Protein AF-A0A7C5P9H4-F1 (afdb_monomer_lite)

Secondary structure (DSSP, 8-state):
-EEEE-TTS-EEEE----EEEE-HHHHHHHHHHHHHHHHHHHHHHTTGGG--TT---GGGGGEEEEETTEEEE-HHHHHHHHHTTTEEEE---

Radius of gyration: 19.44 Å; chains: 1; bounding box: 38×23×58 Å

Structure (mmCIF, N/CA/C/O backbone):
data_AF-A0A7C5P9H4-F1
#
_entry.id   AF-A0A7C5P9H4-F1
#
loop_
_atom_site.group_PDB
_atom_site.id
_atom_site.type_symbol
_atom_site.label_atom_id
_atom_site.label_alt_id
_atom_site.label_comp_id
_atom_site.label_asym_id
_atom_site.label_entity_id
_atom_site.label_seq_id
_atom_site.pdbx_PDB_ins_code
_atom_site.Cartn_x
_atom_site.Cartn_y
_atom_site.Cartn_z
_atom_site.occupancy
_atom_site.B_iso_or_equiv
_atom_site.auth_seq_id
_atom_site.auth_comp_id
_atom_site.auth_asym_id
_atom_site.auth_atom_id
_atom_site.pdbx_PDB_model_num
ATOM 1 N N . MET A 1 1 ? -1.235 -0.262 -23.916 1.00 52.00 1 MET A N 1
ATOM 2 C CA . MET A 1 1 ? -0.186 -0.022 -24.928 1.00 52.00 1 MET A CA 1
ATOM 3 C C . MET A 1 1 ? 0.035 1.473 -24.984 1.00 52.00 1 MET A C 1
ATOM 5 O O . MET A 1 1 ? -0.951 2.191 -25.102 1.00 52.00 1 MET A O 1
ATOM 9 N N . ASN A 1 2 ? 1.276 1.928 -24.823 1.00 59.41 2 ASN A N 1
ATOM 10 C CA . ASN A 1 2 ? 1.606 3.345 -24.928 1.00 59.41 2 ASN A CA 1
ATOM 11 C C . ASN A 1 2 ? 1.776 3.698 -26.411 1.00 59.41 2 ASN A C 1
ATOM 13 O O . ASN A 1 2 ? 2.706 3.231 -27.069 1.00 59.41 2 ASN A O 1
ATOM 17 N N . THR A 1 3 ? 0.836 4.481 -26.939 1.00 69.75 3 THR A N 1
ATOM 18 C CA . THR A 1 3 ? 0.874 5.029 -28.301 1.00 69.75 3 THR A CA 1
ATOM 19 C C . THR A 1 3 ? 1.276 6.491 -28.234 1.00 69.75 3 THR A C 1
ATOM 21 O O . THR A 1 3 ? 0.557 7.299 -27.648 1.00 69.75 3 THR A O 1
ATOM 24 N N . VAL A 1 4 ? 2.396 6.834 -28.860 1.00 77.12 4 VAL A N 1
ATOM 25 C CA . VAL A 1 4 ? 2.828 8.222 -29.083 1.00 77.12 4 VAL A CA 1
ATOM 26 C C . VAL A 1 4 ? 2.676 8.566 -30.554 1.00 77.12 4 VAL A C 1
ATOM 28 O O . VAL A 1 4 ? 2.671 7.684 -31.412 1.00 77.12 4 VAL A O 1
ATOM 31 N N . ARG A 1 5 ? 2.507 9.854 -30.844 1.00 79.38 5 ARG A N 1
ATOM 32 C CA . ARG A 1 5 ? 2.489 10.349 -32.218 1.00 79.38 5 ARG A CA 1
ATOM 33 C C . ARG A 1 5 ? 3.904 10.741 -32.622 1.00 79.38 5 ARG A C 1
ATOM 35 O O . ARG A 1 5 ? 4.572 11.430 -31.856 1.00 79.38 5 ARG A O 1
ATOM 42 N N . ASP A 1 6 ? 4.350 10.275 -33.782 1.00 76.06 6 ASP A N 1
ATOM 43 C CA . ASP A 1 6 ? 5.613 10.719 -34.375 1.00 76.06 6 ASP A CA 1
ATOM 44 C C . ASP A 1 6 ? 5.504 12.159 -34.920 1.00 76.06 6 ASP A C 1
ATOM 46 O O . ASP A 1 6 ? 4.433 12.774 -34.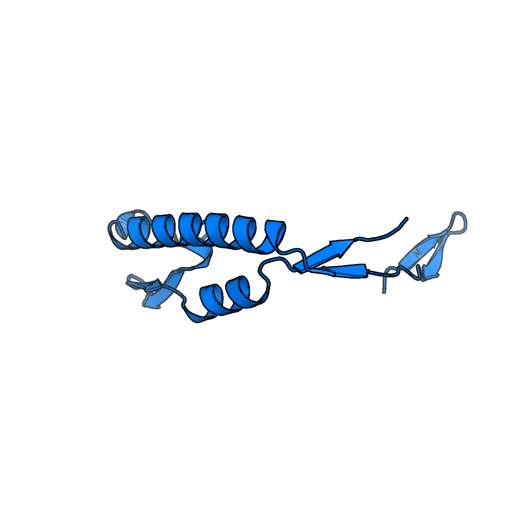901 1.00 76.06 6 ASP A O 1
ATOM 50 N N . GLU A 1 7 ? 6.609 12.701 -35.436 1.00 78.31 7 GLU A N 1
ATOM 51 C CA . GLU A 1 7 ? 6.673 14.041 -36.049 1.00 78.31 7 GLU A CA 1
ATOM 52 C C . GLU A 1 7 ? 5.712 14.210 -37.244 1.00 78.31 7 GLU A C 1
ATOM 54 O O . GLU A 1 7 ? 5.349 15.327 -37.604 1.00 78.31 7 GLU A O 1
ATOM 59 N N . ASN A 1 8 ? 5.236 13.100 -37.819 1.00 81.12 8 ASN A N 1
ATOM 60 C CA . ASN A 1 8 ? 4.276 13.048 -38.921 1.00 81.12 8 ASN A CA 1
ATOM 61 C C . ASN A 1 8 ? 2.848 12.712 -38.450 1.00 81.12 8 ASN A C 1
ATOM 63 O O . ASN A 1 8 ? 1.989 12.361 -39.265 1.00 81.12 8 ASN A O 1
ATOM 67 N N . ASN A 1 9 ? 2.582 12.823 -37.143 1.00 79.19 9 ASN A N 1
ATOM 68 C CA . ASN A 1 9 ? 1.288 12.591 -36.505 1.00 79.19 9 ASN A CA 1
ATOM 69 C C . ASN A 1 9 ? 0.748 11.150 -36.668 1.00 79.19 9 ASN A C 1
ATOM 71 O O . ASN A 1 9 ? -0.457 10.917 -36.526 1.00 79.19 9 ASN A O 1
ATOM 75 N N . LYS A 1 10 ? 1.616 10.167 -36.941 1.00 82.56 10 LYS A N 1
ATOM 76 C CA . LYS A 1 10 ? 1.260 8.743 -37.018 1.00 82.56 10 LYS A CA 1
ATOM 77 C C . LYS A 1 10 ? 1.374 8.078 -35.643 1.00 82.56 10 LYS A C 1
ATOM 79 O O . LYS A 1 10 ? 2.329 8.344 -34.915 1.00 82.56 10 LYS A O 1
ATOM 84 N N . PRO A 1 11 ? 0.428 7.199 -35.267 1.00 77.38 11 PRO A N 1
ATOM 85 C CA . PRO A 1 11 ? 0.494 6.469 -34.008 1.00 77.38 11 PRO A CA 1
ATOM 86 C C . PRO A 1 11 ? 1.585 5.392 -34.068 1.00 77.38 11 PRO A C 1
ATOM 88 O O . PRO A 1 11 ? 1.502 4.454 -34.861 1.00 77.38 11 PRO A O 1
ATOM 91 N N . VAL A 1 12 ? 2.589 5.505 -33.201 1.00 80.56 12 VAL A N 1
ATOM 92 C CA . VAL A 1 12 ? 3.659 4.518 -33.025 1.00 80.56 12 VAL A CA 1
ATOM 93 C C . VAL A 1 12 ? 3.487 3.834 -31.670 1.00 80.56 12 VAL A C 1
ATOM 95 O O . VAL A 1 12 ? 3.312 4.489 -30.641 1.00 80.56 12 VAL A O 1
ATOM 98 N N . ASN A 1 13 ? 3.529 2.500 -31.668 1.00 77.12 13 ASN A N 1
ATOM 99 C CA . ASN A 1 13 ? 3.517 1.697 -30.445 1.00 77.12 13 ASN A CA 1
ATOM 100 C C . ASN A 1 13 ? 4.915 1.682 -29.815 1.00 77.12 13 ASN A C 1
ATOM 102 O O . ASN A 1 13 ? 5.846 1.128 -30.404 1.00 77.12 13 ASN A O 1
ATOM 106 N N . LEU A 1 14 ? 5.051 2.213 -28.600 1.00 71.62 14 LEU A N 1
ATOM 107 C CA . LEU A 1 14 ? 6.276 2.073 -27.816 1.00 71.62 14 LEU A CA 1
ATOM 108 C C . LEU A 1 14 ? 6.307 0.695 -27.152 1.00 71.62 14 LEU A C 1
ATOM 110 O O . LEU A 1 14 ? 5.446 0.352 -26.338 1.00 71.62 14 LEU A O 1
ATOM 114 N N . LYS A 1 15 ? 7.309 -0.112 -27.513 1.00 72.38 15 LYS A N 1
ATOM 115 C CA . LYS A 1 15 ? 7.627 -1.358 -26.810 1.00 72.38 15 LYS A CA 1
ATOM 116 C C . LYS A 1 15 ? 8.558 -1.049 -25.647 1.00 72.38 15 LYS A C 1
ATOM 118 O O . LYS A 1 15 ? 9.775 -1.100 -25.787 1.00 72.38 15 LYS A O 1
ATOM 123 N N . GLU A 1 16 ? 7.965 -0.761 -24.504 1.00 79.38 16 GLU A N 1
ATOM 124 C CA . GLU A 1 16 ? 8.687 -0.615 -23.246 1.00 79.38 16 GLU A CA 1
ATOM 125 C C . GLU A 1 16 ? 8.836 -1.978 -22.558 1.00 79.38 16 GLU A C 1
ATOM 127 O O . GLU A 1 16 ? 7.942 -2.828 -22.621 1.00 79.38 16 GLU A O 1
ATOM 132 N N . LYS A 1 17 ? 9.974 -2.200 -21.898 1.00 83.12 17 LYS A N 1
ATOM 133 C CA . LYS A 1 17 ? 10.179 -3.355 -21.018 1.00 83.12 17 LYS A CA 1
ATOM 134 C C . LYS A 1 17 ? 10.082 -2.864 -19.581 1.00 83.12 17 LYS A C 1
ATOM 136 O O . LYS A 1 17 ? 10.799 -1.948 -19.217 1.00 83.12 17 LYS A O 1
ATOM 141 N N . LEU A 1 18 ? 9.232 -3.474 -18.762 1.00 87.50 18 LEU A N 1
ATOM 142 C CA . LEU A 1 18 ? 9.180 -3.188 -17.329 1.00 87.50 18 LEU A CA 1
ATOM 143 C C . LEU A 1 18 ? 9.936 -4.289 -16.584 1.00 87.50 18 LEU A C 1
ATOM 145 O O . LEU A 1 18 ? 9.524 -5.448 -16.625 1.00 87.50 18 LEU A O 1
ATOM 149 N N . LEU A 1 19 ? 11.035 -3.941 -15.919 1.00 90.38 19 LEU A N 1
ATOM 150 C CA . LEU A 1 19 ? 11.752 -4.875 -15.057 1.00 90.38 19 LEU A CA 1
ATOM 151 C C . LEU A 1 19 ? 11.168 -4.789 -13.649 1.00 90.38 19 LEU A C 1
ATOM 153 O O . LEU A 1 19 ? 11.394 -3.806 -12.950 1.00 90.38 19 LEU A O 1
ATOM 157 N N . VAL A 1 20 ? 10.433 -5.816 -13.230 1.00 92.38 20 VAL A N 1
ATOM 158 C CA . VAL A 1 20 ? 9.959 -5.951 -11.848 1.00 92.38 20 VAL A CA 1
ATOM 159 C C . VAL A 1 20 ? 10.980 -6.773 -11.075 1.00 92.38 20 VAL A C 1
ATOM 161 O O . VAL A 1 20 ? 11.320 -7.881 -11.484 1.00 92.38 20 VAL A O 1
ATOM 164 N N . THR A 1 21 ? 11.489 -6.224 -9.980 1.00 94.94 21 THR A N 1
ATOM 165 C CA . THR A 1 21 ? 12.498 -6.874 -9.142 1.00 94.94 21 THR A CA 1
ATOM 166 C C . THR A 1 21 ? 12.150 -6.726 -7.664 1.00 94.94 21 THR A C 1
ATOM 168 O O . THR A 1 21 ? 11.242 -5.975 -7.301 1.00 94.94 21 THR A O 1
ATOM 171 N N . TYR A 1 22 ? 12.864 -7.467 -6.820 1.00 96.38 22 TYR A N 1
ATOM 172 C CA . TYR A 1 22 ? 12.698 -7.485 -5.374 1.00 96.38 22 TYR A CA 1
ATOM 173 C C . TYR A 1 22 ? 14.007 -7.102 -4.674 1.00 96.38 22 TYR A C 1
ATOM 175 O O . TYR A 1 22 ? 15.084 -7.546 -5.074 1.00 96.38 22 TYR A O 1
ATOM 183 N N . SER A 1 23 ? 13.915 -6.325 -3.593 1.00 96.75 23 SER A N 1
ATOM 184 C CA . SER A 1 23 ? 15.030 -6.064 -2.678 1.00 96.75 23 SER A CA 1
ATOM 185 C C . SER A 1 23 ? 14.596 -6.229 -1.228 1.00 96.75 23 SER A C 1
ATOM 187 O O . SER A 1 23 ? 13.576 -5.687 -0.804 1.00 96.75 23 SER A O 1
ATOM 189 N N . ARG A 1 24 ? 15.423 -6.924 -0.441 1.00 97.31 24 ARG A N 1
ATOM 190 C CA . ARG A 1 24 ? 15.194 -7.113 0.994 1.00 97.31 24 ARG A CA 1
ATOM 191 C C . ARG A 1 24 ? 15.231 -5.796 1.770 1.00 97.31 24 ARG A C 1
ATOM 193 O O . ARG A 1 24 ? 14.350 -5.564 2.586 1.00 97.31 24 ARG A O 1
ATOM 200 N N . GLU A 1 25 ? 16.208 -4.935 1.491 1.00 96.56 25 GLU A N 1
ATOM 201 C CA . GLU A 1 25 ? 16.310 -3.611 2.124 1.00 96.56 25 GLU A CA 1
ATOM 202 C C . GLU A 1 25 ? 15.041 -2.792 1.859 1.00 96.56 25 GLU A C 1
ATOM 204 O O . GLU A 1 25 ? 14.506 -2.116 2.739 1.00 96.56 25 GLU A O 1
ATOM 209 N N . ARG A 1 26 ? 14.502 -2.913 0.639 1.00 95.50 26 ARG A N 1
ATOM 210 C CA . ARG A 1 26 ? 13.259 -2.246 0.279 1.00 95.50 26 ARG A CA 1
ATOM 211 C C . ARG A 1 26 ? 12.056 -2.842 1.009 1.00 95.50 26 ARG A C 1
ATOM 213 O O . ARG A 1 26 ? 11.223 -2.075 1.475 1.00 95.50 26 ARG A O 1
ATOM 220 N N . ALA A 1 27 ? 11.999 -4.164 1.165 1.00 97.44 27 ALA A N 1
ATOM 221 C CA . ALA A 1 27 ? 10.941 -4.834 1.916 1.00 97.44 27 ALA A CA 1
ATOM 222 C C . ALA A 1 27 ? 10.903 -4.400 3.387 1.00 97.44 27 ALA A C 1
ATOM 224 O O . ALA A 1 27 ? 9.830 -4.166 3.936 1.00 97.44 27 ALA A O 1
ATOM 225 N N . GLU A 1 28 ? 12.070 -4.259 4.019 1.00 97.62 28 GLU A N 1
ATOM 226 C CA . GLU A 1 28 ? 12.184 -3.787 5.403 1.00 97.62 28 GLU A CA 1
ATOM 227 C C . GLU A 1 28 ? 11.693 -2.337 5.528 1.00 97.62 28 GLU A C 1
ATOM 229 O O . GLU A 1 28 ? 10.840 -2.043 6.367 1.00 97.62 28 GLU A O 1
ATOM 234 N N . LYS A 1 29 ? 12.118 -1.455 4.618 1.00 96.69 29 LYS A N 1
ATOM 235 C CA . LYS A 1 29 ? 11.645 -0.066 4.576 1.00 96.69 29 LYS A CA 1
ATOM 236 C C . LYS A 1 29 ? 10.137 0.050 4.319 1.00 96.69 29 LYS A C 1
ATOM 238 O O . LYS A 1 29 ? 9.455 0.809 5.005 1.00 96.69 29 LYS A O 1
ATOM 243 N N . ASP A 1 30 ? 9.610 -0.677 3.335 1.00 96.38 30 ASP A N 1
ATOM 244 C CA . ASP A 1 30 ? 8.184 -0.635 2.991 1.00 96.38 30 ASP A CA 1
ATOM 245 C C . ASP A 1 30 ? 7.323 -1.159 4.160 1.00 96.38 30 ASP A C 1
ATOM 247 O O . ASP A 1 30 ? 6.279 -0.576 4.473 1.00 96.38 30 ASP A O 1
ATOM 251 N N . ARG A 1 31 ? 7.810 -2.171 4.894 1.00 97.12 31 ARG A N 1
ATOM 252 C CA . ARG A 1 31 ? 7.196 -2.663 6.136 1.00 97.12 31 ARG A CA 1
ATOM 253 C C . ARG A 1 31 ? 7.159 -1.608 7.237 1.00 97.12 31 ARG A C 1
ATOM 255 O O . ARG A 1 31 ? 6.123 -1.449 7.891 1.00 97.12 31 ARG A O 1
ATOM 262 N N . GLU A 1 32 ? 8.258 -0.895 7.469 1.00 97.19 32 GLU A N 1
ATOM 263 C CA . GLU A 1 32 ? 8.309 0.195 8.453 1.00 97.19 32 GLU A CA 1
ATOM 264 C C . GLU A 1 32 ? 7.328 1.315 8.083 1.00 97.19 32 GLU A C 1
ATOM 266 O O . GLU A 1 32 ? 6.535 1.771 8.916 1.00 97.19 32 GLU A O 1
ATOM 271 N N . ASP A 1 33 ? 7.316 1.713 6.809 1.00 95.62 33 ASP A N 1
ATOM 272 C CA . ASP A 1 33 ? 6.398 2.724 6.295 1.00 95.62 33 ASP A CA 1
ATOM 273 C C . ASP A 1 33 ? 4.931 2.284 6.418 1.00 95.62 33 ASP A C 1
ATOM 275 O O . ASP A 1 33 ? 4.089 3.082 6.853 1.00 95.62 33 ASP A O 1
ATOM 279 N N . ARG A 1 34 ? 4.608 1.017 6.113 1.00 95.75 34 ARG A N 1
ATOM 280 C CA . ARG A 1 34 ? 3.272 0.443 6.339 1.00 95.75 34 ARG A CA 1
ATOM 281 C C . ARG A 1 34 ? 2.900 0.489 7.814 1.00 95.75 34 ARG A C 1
ATOM 283 O O . ARG A 1 34 ? 1.825 1.000 8.125 1.00 95.75 34 ARG A O 1
ATOM 290 N N . THR A 1 35 ? 3.765 0.007 8.701 1.00 95.75 35 THR A N 1
ATOM 291 C CA . THR A 1 35 ? 3.515 -0.026 10.152 1.00 95.75 35 THR A CA 1
ATOM 292 C C . THR A 1 35 ? 3.189 1.372 10.675 1.00 95.75 35 THR A C 1
ATOM 294 O O . THR A 1 35 ? 2.153 1.584 11.303 1.00 95.75 35 THR A O 1
ATOM 297 N N . ARG A 1 36 ? 3.980 2.379 10.284 1.00 95.69 36 ARG A N 1
ATOM 298 C CA . ARG A 1 36 ? 3.743 3.786 10.640 1.00 95.69 36 ARG A CA 1
ATOM 299 C C . ARG A 1 36 ? 2.386 4.310 10.156 1.00 95.69 36 ARG A C 1
ATOM 301 O O . ARG A 1 36 ? 1.770 5.161 10.803 1.00 95.69 36 ARG A O 1
ATOM 308 N N . LEU A 1 37 ? 1.924 3.875 8.985 1.00 93.88 37 LEU A N 1
ATOM 309 C CA . LEU A 1 37 ? 0.613 4.251 8.455 1.00 93.88 37 LEU A CA 1
ATOM 310 C C . LEU A 1 37 ? -0.533 3.533 9.186 1.00 93.88 37 LEU A C 1
ATOM 312 O O . LEU A 1 37 ? -1.560 4.171 9.421 1.00 93.88 37 LEU A O 1
ATOM 316 N N . ILE A 1 38 ? -0.350 2.270 9.581 1.00 94.06 38 ILE A N 1
ATOM 317 C CA . ILE A 1 38 ? -1.311 1.508 10.396 1.00 94.06 38 ILE A CA 1
ATOM 318 C C . ILE A 1 38 ? -1.473 2.162 11.772 1.00 94.06 38 ILE A C 1
ATOM 320 O O . ILE A 1 38 ? -2.593 2.470 12.166 1.00 94.06 38 ILE A O 1
ATOM 324 N N . GLU A 1 39 ? -0.381 2.521 12.451 1.00 93.94 39 GLU A N 1
ATOM 325 C CA . GLU A 1 39 ? -0.445 3.235 13.738 1.00 93.94 39 GLU A CA 1
ATOM 326 C C . GLU A 1 39 ? -1.214 4.562 13.637 1.00 93.94 39 GLU A C 1
ATOM 328 O O . GLU A 1 39 ? -1.949 4.963 14.544 1.00 93.94 39 GLU A O 1
ATOM 333 N N . LYS A 1 40 ? -1.057 5.284 12.519 1.00 90.19 40 LYS A N 1
ATOM 334 C CA . LYS A 1 40 ? -1.845 6.496 12.254 1.00 90.19 40 LYS A CA 1
ATOM 335 C C . LYS A 1 40 ? -3.323 6.168 12.056 1.00 90.19 40 LYS A C 1
ATOM 337 O O . LYS A 1 40 ? -4.162 6.934 12.522 1.00 90.19 40 LYS A O 1
ATOM 342 N N . ALA A 1 41 ? -3.641 5.067 11.378 1.00 90.19 41 ALA A N 1
ATOM 343 C CA . ALA A 1 41 ? -5.009 4.595 11.192 1.00 90.19 41 ALA A CA 1
ATOM 344 C C . ALA A 1 41 ? -5.671 4.265 12.541 1.00 90.19 41 ALA A C 1
ATOM 346 O O . ALA A 1 41 ? -6.765 4.748 12.824 1.00 90.19 41 ALA A O 1
ATOM 347 N N . GLU A 1 42 ? -4.971 3.560 13.428 1.00 90.25 42 GLU A N 1
ATOM 348 C CA . GLU A 1 42 ? -5.448 3.256 14.783 1.00 90.25 42 GLU A CA 1
ATOM 349 C C . GLU A 1 42 ? -5.687 4.518 15.621 1.00 90.25 42 GLU A C 1
ATOM 351 O O . GLU A 1 42 ? -6.696 4.638 16.318 1.00 90.25 42 GLU A O 1
ATOM 356 N N . LYS A 1 43 ? -4.788 5.507 15.534 1.00 89.12 43 LYS A N 1
ATOM 357 C CA . LYS A 1 43 ? -4.973 6.807 16.204 1.00 89.12 43 LYS A CA 1
ATOM 358 C C . LYS A 1 43 ? -6.201 7.559 15.684 1.00 89.12 43 LYS A C 1
ATOM 360 O O . LYS A 1 43 ? -6.853 8.253 16.463 1.00 89.12 43 LYS A O 1
ATOM 365 N N . LEU A 1 44 ? -6.523 7.422 14.396 1.00 86.25 44 LEU A N 1
ATOM 366 C CA . LEU A 1 44 ? -7.736 7.992 13.806 1.00 86.25 44 LEU A CA 1
ATOM 367 C C . LEU A 1 44 ? -8.996 7.266 14.290 1.00 86.25 44 LEU A C 1
ATOM 369 O O . LEU A 1 44 ? -9.977 7.933 14.601 1.00 86.25 44 LEU A O 1
ATOM 373 N N . LEU A 1 45 ? -8.958 5.938 14.437 1.00 85.88 45 LEU A N 1
ATOM 374 C CA . LEU A 1 45 ? -10.071 5.161 15.001 1.00 85.88 45 LEU A CA 1
ATOM 375 C C . LEU A 1 45 ? -10.386 5.541 16.452 1.00 85.88 45 LEU A C 1
ATOM 377 O O . LEU A 1 45 ? -11.544 5.520 16.850 1.00 85.88 45 LEU A O 1
ATOM 381 N N . LYS A 1 46 ? -9.384 5.958 17.236 1.00 84.75 46 LYS A N 1
ATOM 382 C CA . LYS A 1 46 ? -9.607 6.502 18.589 1.00 84.75 46 LYS A CA 1
ATOM 383 C C . LYS A 1 46 ? -10.294 7.875 18.579 1.00 84.75 46 LYS A C 1
ATOM 385 O O . LYS A 1 46 ? -10.898 8.252 19.575 1.00 84.75 46 LYS A O 1
ATOM 390 N N . ASN A 1 47 ? -10.221 8.611 17.467 1.00 79.75 47 ASN A N 1
ATOM 391 C CA . ASN A 1 47 ? -10.762 9.962 17.303 1.00 79.75 47 ASN A CA 1
ATOM 392 C C . ASN A 1 47 ? -11.670 10.047 16.062 1.00 79.75 47 ASN A C 1
ATOM 394 O O . ASN A 1 47 ? -11.411 10.825 15.137 1.00 79.75 47 ASN A O 1
ATOM 398 N N . ILE A 1 48 ? -12.745 9.250 16.049 1.00 69.94 48 ILE A N 1
ATOM 399 C CA . ILE A 1 48 ? -13.657 9.069 14.899 1.00 69.94 48 ILE A CA 1
ATOM 400 C C . ILE A 1 48 ? -14.201 10.403 14.360 1.00 69.94 48 ILE A C 1
ATOM 402 O O . ILE A 1 48 ? -14.307 10.576 13.148 1.00 69.94 48 ILE A O 1
ATOM 406 N N . GLY A 1 49 ? -14.444 11.393 15.229 1.00 65.19 49 GLY A N 1
ATOM 407 C CA . GLY A 1 49 ? -14.917 12.731 14.839 1.00 65.19 49 GLY A CA 1
ATOM 408 C C . GLY A 1 49 ? -13.979 13.515 13.905 1.00 65.19 49 GLY A C 1
ATOM 409 O O . GLY A 1 49 ? -14.376 14.539 13.361 1.00 65.19 49 GLY A O 1
ATOM 410 N N . THR A 1 50 ? -12.746 13.044 13.687 1.00 64.69 50 THR A N 1
ATOM 411 C CA . THR A 1 50 ? -11.771 13.645 12.756 1.00 64.69 50 THR A CA 1
ATOM 412 C C . THR A 1 50 ? -11.732 12.963 11.381 1.00 64.69 50 THR A C 1
ATOM 414 O O . THR A 1 50 ? -11.001 13.398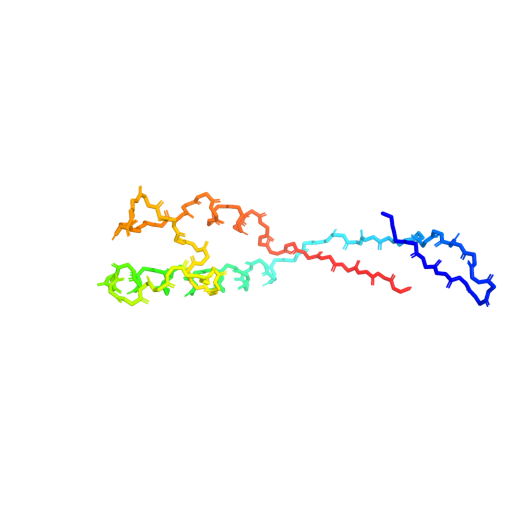 10.478 1.00 64.69 50 THR A O 1
ATOM 417 N N . ILE A 1 51 ? -12.506 11.890 11.185 1.00 67.81 51 ILE A N 1
ATOM 418 C CA . ILE A 1 51 ? -12.551 11.126 9.937 1.00 67.81 51 ILE A CA 1
ATOM 419 C C . ILE A 1 51 ? -13.539 11.798 8.970 1.00 67.81 51 ILE A C 1
ATOM 421 O O . ILE A 1 51 ? -14.664 11.358 8.773 1.00 67.81 51 ILE A O 1
ATOM 425 N N . ASN A 1 52 ? -13.104 12.888 8.333 1.00 63.03 52 ASN A N 1
ATOM 426 C CA . ASN A 1 52 ? -13.829 13.467 7.197 1.00 63.03 52 ASN A CA 1
ATOM 427 C C . ASN A 1 52 ? -13.596 12.589 5.953 1.00 63.03 52 ASN A C 1
ATOM 429 O O . ASN A 1 52 ? -12.479 12.531 5.423 1.00 63.03 52 ASN A O 1
ATOM 433 N N . GLY A 1 53 ? -14.647 11.880 5.533 1.00 58.03 53 GLY A N 1
ATOM 434 C CA . GLY A 1 53 ? -14.627 10.682 4.680 1.00 58.03 53 GLY A CA 1
ATOM 435 C C . GLY A 1 53 ? -14.219 10.819 3.207 1.00 58.03 53 GLY A C 1
ATOM 436 O O . GLY A 1 53 ? -14.399 9.864 2.462 1.00 58.03 53 GLY A O 1
ATOM 437 N N . SER A 1 54 ? -13.662 11.942 2.739 1.00 58.06 54 SER A N 1
ATOM 438 C CA . SER A 1 54 ? -13.426 12.119 1.292 1.00 58.06 54 SER A CA 1
ATOM 439 C C . SER A 1 54 ? -12.016 11.774 0.787 1.00 58.06 54 SER A C 1
ATOM 441 O O . SER A 1 54 ? -11.825 11.676 -0.424 1.00 58.06 54 SER A O 1
ATOM 443 N N . LEU A 1 55 ? -11.014 11.546 1.654 1.00 60.28 55 LEU A N 1
ATOM 444 C CA . LEU A 1 55 ? -9.629 11.281 1.214 1.00 60.28 55 LEU A CA 1
ATOM 445 C C . LEU A 1 55 ? -9.021 9.994 1.802 1.00 60.28 55 LEU A C 1
ATOM 447 O O . LEU A 1 55 ? -8.638 9.952 2.974 1.00 60.28 55 LEU A O 1
ATOM 451 N N . LYS A 1 56 ? -8.797 8.993 0.934 1.00 66.75 56 LYS A N 1
ATOM 452 C CA . LYS A 1 56 ? -7.975 7.791 1.190 1.00 66.75 56 LYS A CA 1
ATOM 453 C C . LYS A 1 56 ? -6.476 8.088 1.024 1.00 66.75 56 LYS A C 1
ATOM 455 O O . LYS A 1 56 ? -5.822 7.570 0.125 1.00 66.75 56 LYS A O 1
ATOM 460 N N . ARG A 1 57 ? -5.921 8.980 1.849 1.00 74.19 57 ARG A N 1
ATOM 461 C CA . ARG A 1 57 ? -4.475 9.288 1.861 1.00 74.19 57 ARG A CA 1
ATOM 462 C C . ARG A 1 57 ? -3.865 9.001 3.230 1.00 74.19 57 ARG A C 1
ATOM 464 O O . ARG A 1 57 ? -4.522 9.165 4.257 1.00 74.19 57 ARG A O 1
ATOM 471 N N . GLY A 1 58 ? -2.593 8.601 3.247 1.00 82.06 58 GLY A N 1
ATOM 472 C CA . GLY A 1 58 ? -1.888 8.253 4.482 1.00 82.06 58 GLY A CA 1
ATOM 473 C C . GLY A 1 58 ? -2.558 7.085 5.213 1.00 82.06 58 GLY A C 1
ATOM 474 O O . GLY A 1 58 ? -3.038 6.158 4.570 1.00 82.06 58 GLY A O 1
ATOM 475 N N . GLY A 1 59 ? -2.619 7.139 6.548 1.00 80.12 59 GLY A N 1
ATOM 476 C CA . GLY A 1 59 ? -3.173 6.050 7.369 1.00 80.12 59 GLY A CA 1
ATOM 477 C C . GLY A 1 59 ? -4.642 5.722 7.077 1.00 80.12 59 GLY A C 1
ATOM 478 O O . GLY A 1 59 ? -5.059 4.584 7.241 1.00 80.12 59 GLY A O 1
ATOM 479 N N . ARG A 1 60 ? -5.420 6.671 6.532 1.00 85.19 60 ARG A N 1
ATOM 480 C CA . ARG A 1 60 ? -6.825 6.436 6.147 1.00 85.19 60 ARG A CA 1
ATOM 481 C C . ARG A 1 60 ? -6.994 5.383 5.053 1.00 85.19 60 ARG A C 1
ATOM 483 O O . ARG A 1 60 ? -8.091 4.865 4.900 1.00 85.19 60 ARG A O 1
ATOM 490 N N . LYS A 1 61 ? -5.943 5.069 4.283 1.00 89.06 61 LYS A N 1
ATOM 491 C CA . LYS A 1 61 ? -6.016 4.031 3.244 1.00 89.06 61 LYS A CA 1
ATOM 492 C C . LYS A 1 61 ? -6.266 2.631 3.824 1.00 89.06 61 LYS A C 1
ATOM 494 O O . LYS A 1 61 ? -6.776 1.783 3.108 1.00 89.06 61 LYS A O 1
ATOM 499 N N . TYR A 1 62 ? -5.931 2.429 5.101 1.00 91.81 62 TYR A N 1
ATOM 500 C CA . TYR A 1 62 ? -6.165 1.190 5.845 1.00 91.81 62 TYR A CA 1
ATOM 501 C C . TYR A 1 62 ? -7.429 1.247 6.706 1.00 91.81 62 TYR A C 1
ATOM 503 O O . TYR A 1 62 ? -7.555 0.480 7.653 1.00 91.81 62 TYR A O 1
ATOM 511 N N . LEU A 1 63 ? -8.345 2.175 6.425 1.00 89.69 63 LEU A N 1
ATOM 512 C CA . LEU A 1 63 ? -9.637 2.250 7.093 1.00 89.69 63 LEU A CA 1
ATOM 513 C C . LEU A 1 63 ? -10.744 1.932 6.093 1.00 89.69 63 LEU A C 1
ATOM 515 O O . LEU A 1 63 ? -10.789 2.512 5.003 1.00 89.69 63 LEU A O 1
ATOM 519 N N . LYS A 1 64 ? -11.659 1.052 6.493 1.00 89.00 64 LYS A N 1
ATOM 520 C CA . LYS A 1 64 ? -12.905 0.780 5.775 1.00 89.00 64 LYS A CA 1
ATOM 521 C C . LYS A 1 64 ? -14.097 1.248 6.600 1.00 89.00 64 LYS A C 1
ATOM 523 O O . LYS A 1 64 ? -14.119 1.129 7.824 1.00 89.00 64 LYS A O 1
ATOM 528 N N . GLU A 1 65 ? -15.069 1.824 5.910 1.00 86.12 65 GLU A N 1
ATOM 529 C CA . GLU A 1 65 ? -16.335 2.251 6.495 1.00 86.12 65 GLU A CA 1
ATOM 530 C C . GLU A 1 65 ? -17.260 1.031 6.582 1.00 86.12 65 GLU A C 1
ATOM 532 O O . GLU A 1 65 ? -17.545 0.397 5.566 1.00 86.12 65 GLU A O 1
ATOM 537 N N . THR A 1 66 ? -17.706 0.675 7.787 1.00 81.44 66 THR A N 1
ATOM 538 C CA . THR A 1 66 ? -18.672 -0.422 7.993 1.00 81.44 66 THR A CA 1
ATOM 539 C C . THR A 1 66 ? -20.105 0.081 7.993 1.00 81.44 66 THR A C 1
ATOM 541 O O . THR A 1 66 ? -21.024 -0.635 7.603 1.00 81.44 66 THR A O 1
ATOM 544 N N . ASN A 1 67 ? -20.30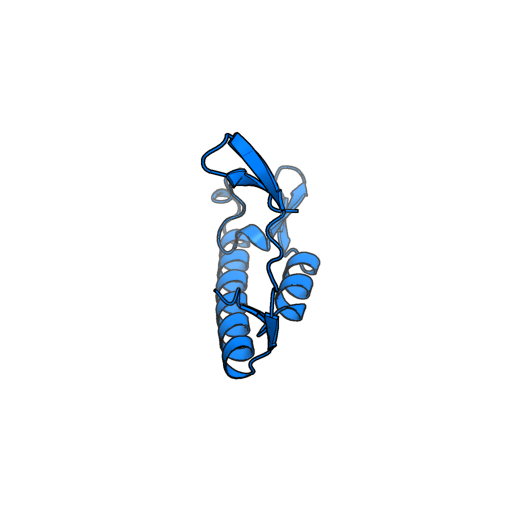4 1.321 8.435 1.00 74.94 67 ASN A N 1
ATOM 545 C CA . ASN A 1 67 ? -21.576 2.027 8.414 1.00 74.94 67 ASN A CA 1
ATOM 546 C C . ASN A 1 67 ? -21.296 3.539 8.417 1.00 74.94 67 ASN A C 1
ATOM 548 O O . ASN A 1 67 ? -20.185 3.930 8.760 1.00 74.94 67 ASN A O 1
ATOM 552 N N . LYS A 1 68 ? -22.297 4.389 8.147 1.00 66.81 68 LYS A N 1
ATOM 553 C CA . LYS A 1 68 ? -22.149 5.859 7.975 1.00 66.81 68 LYS A CA 1
ATOM 554 C C . LYS A 1 68 ? -21.372 6.618 9.072 1.00 66.81 68 LYS A C 1
ATOM 556 O O . LYS A 1 68 ? -21.051 7.787 8.893 1.00 66.81 68 LYS A O 1
ATOM 561 N N . MET A 1 69 ? -21.136 5.995 10.227 1.00 67.88 69 MET A N 1
ATOM 562 C CA . MET A 1 69 ? -20.448 6.573 11.388 1.00 67.88 69 MET A CA 1
ATOM 563 C C . MET A 1 69 ? -19.377 5.646 11.989 1.00 67.88 69 MET A C 1
ATOM 565 O O . MET A 1 69 ? -18.700 6.044 12.934 1.00 67.88 69 MET A O 1
ATOM 569 N N . ASN A 1 70 ? -19.210 4.427 11.461 1.00 78.19 70 ASN A N 1
ATOM 570 C CA . ASN A 1 70 ? -18.305 3.422 12.013 1.00 78.19 70 ASN A CA 1
ATOM 571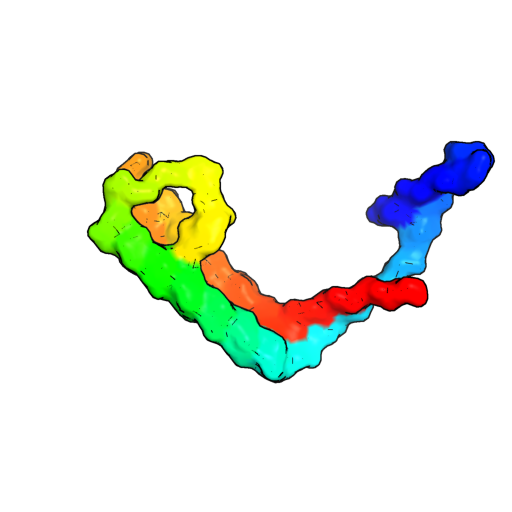 C C . ASN A 1 70 ? -17.213 3.073 11.005 1.00 78.19 70 ASN A C 1
ATOM 573 O O . ASN A 1 70 ? -17.480 2.751 9.846 1.00 78.19 70 ASN A O 1
ATOM 577 N N . TRP A 1 71 ? -15.979 3.104 11.490 1.00 86.12 71 TRP A N 1
ATOM 578 C CA . TRP A 1 71 ? -14.779 2.786 10.733 1.00 86.12 71 TRP A CA 1
ATOM 579 C C . TRP A 1 71 ? -14.040 1.651 11.430 1.00 86.12 71 TRP A C 1
ATOM 581 O O . TRP A 1 71 ? -14.024 1.580 12.658 1.00 86.12 71 TRP A O 1
ATOM 591 N N . GLU A 1 72 ? -13.405 0.787 10.653 1.00 90.06 72 GLU A N 1
ATOM 592 C CA . GLU A 1 72 ? -12.537 -0.279 11.154 1.00 90.06 72 GLU A CA 1
ATOM 593 C C . GLU A 1 72 ? -11.276 -0.396 10.292 1.00 90.06 72 GLU A C 1
ATOM 595 O O . GLU A 1 72 ? -11.196 0.189 9.207 1.00 90.06 72 GLU A O 1
ATOM 600 N N . LEU A 1 73 ? -10.283 -1.148 10.773 1.00 91.62 73 LEU A N 1
ATOM 601 C CA . LEU A 1 73 ? -9.093 -1.448 9.982 1.00 91.62 73 LEU A CA 1
ATOM 602 C C . LEU A 1 73 ? -9.444 -2.354 8.797 1.00 91.62 73 LEU A C 1
ATOM 604 O O . LEU A 1 73 ? -10.121 -3.376 8.928 1.00 91.62 73 LEU A O 1
ATOM 608 N N . ASP A 1 74 ? -8.939 -1.983 7.628 1.00 93.44 74 ASP A N 1
ATOM 609 C CA . ASP A 1 74 ? -9.026 -2.772 6.409 1.00 93.44 74 ASP A CA 1
ATOM 610 C C . ASP A 1 74 ? -7.846 -3.75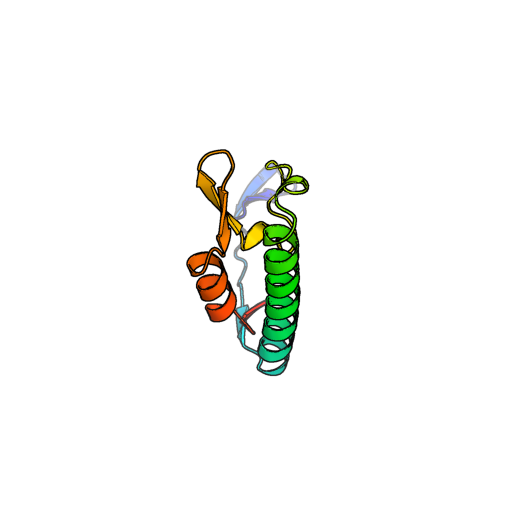0 6.341 1.00 93.44 74 ASP A C 1
ATOM 612 O O . ASP A 1 74 ? -6.800 -3.460 5.754 1.00 93.44 74 ASP A O 1
ATOM 616 N N . ASN A 1 75 ? -8.009 -4.908 6.987 1.00 93.75 75 ASN A N 1
ATOM 617 C CA . ASN A 1 75 ? -6.991 -5.960 6.996 1.00 93.75 75 ASN A CA 1
ATOM 618 C C . ASN A 1 75 ? -6.668 -6.472 5.585 1.00 93.75 75 ASN A C 1
ATOM 620 O O . ASN A 1 75 ? -5.515 -6.790 5.314 1.00 93.75 75 ASN A O 1
ATOM 624 N N . ASP A 1 76 ? -7.634 -6.476 4.662 1.00 94.44 76 ASP A N 1
ATOM 625 C CA . ASP A 1 76 ? -7.397 -6.921 3.287 1.00 94.44 76 ASP A CA 1
ATOM 626 C C . ASP A 1 76 ? -6.482 -5.943 2.542 1.00 94.44 76 ASP A C 1
ATOM 628 O O . ASP A 1 76 ? -5.603 -6.359 1.785 1.00 94.44 76 ASP A O 1
ATOM 632 N N . ALA A 1 77 ? -6.660 -4.635 2.757 1.00 93.12 77 ALA A N 1
ATOM 633 C CA . ALA A 1 77 ? -5.759 -3.618 2.215 1.00 93.12 77 ALA A CA 1
ATOM 634 C C . ALA A 1 77 ? -4.349 -3.719 2.819 1.00 93.12 77 ALA A C 1
ATOM 636 O O . ALA A 1 77 ? -3.363 -3.582 2.095 1.00 93.12 77 ALA A O 1
ATOM 637 N N . ILE A 1 78 ? -4.250 -3.993 4.123 1.00 94.88 78 ILE A N 1
ATOM 638 C CA . ILE A 1 78 ? -2.970 -4.195 4.816 1.00 94.88 78 ILE A CA 1
ATOM 639 C C . ILE A 1 78 ? -2.236 -5.417 4.253 1.00 94.88 78 ILE A C 1
ATOM 641 O O . ILE A 1 78 ? -1.070 -5.296 3.880 1.00 94.88 78 ILE A O 1
ATOM 645 N N . SER A 1 79 ? -2.913 -6.564 4.145 1.00 96.12 79 SER A N 1
ATOM 646 C CA . SER A 1 79 ? -2.320 -7.799 3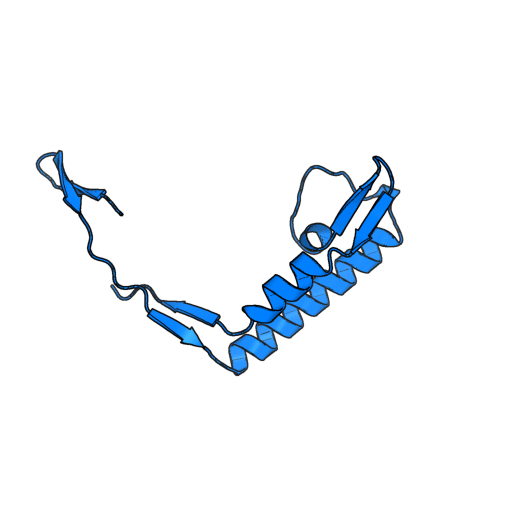.622 1.00 96.12 79 SER A CA 1
ATOM 647 C C . SER A 1 79 ? -1.908 -7.663 2.160 1.00 96.12 79 SER A C 1
ATOM 649 O O . SER A 1 79 ? -0.844 -8.144 1.782 1.00 96.12 79 SER A O 1
ATOM 651 N N . LYS A 1 80 ? -2.699 -6.967 1.333 1.00 94.81 80 LYS A N 1
ATOM 652 C CA . LYS A 1 80 ? -2.312 -6.682 -0.056 1.00 94.81 80 LYS A CA 1
ATOM 653 C C . LYS A 1 80 ? -1.022 -5.876 -0.128 1.00 94.81 80 LYS A C 1
ATOM 655 O O . LYS A 1 80 ? -0.137 -6.253 -0.882 1.00 94.81 80 LYS A O 1
ATOM 660 N N . ASP A 1 81 ? -0.902 -4.805 0.650 1.00 94.06 81 ASP A N 1
ATOM 661 C CA . ASP A 1 81 ? 0.316 -3.991 0.647 1.00 94.06 81 ASP A CA 1
ATOM 662 C C . ASP A 1 81 ? 1.522 -4.765 1.191 1.00 94.06 81 ASP A C 1
ATOM 664 O O . ASP A 1 81 ? 2.607 -4.673 0.628 1.00 94.06 81 ASP A O 1
ATOM 668 N N . GLU A 1 82 ? 1.329 -5.578 2.232 1.00 95.62 82 GLU A N 1
ATOM 669 C CA . GLU A 1 82 ? 2.370 -6.459 2.768 1.00 95.62 82 GLU A CA 1
ATOM 670 C C . GLU A 1 82 ? 2.910 -7.449 1.726 1.00 95.62 82 GLU A C 1
ATOM 672 O O . GLU A 1 82 ? 4.118 -7.668 1.665 1.00 95.62 82 GLU A O 1
ATOM 677 N N . MET A 1 83 ? 2.052 -8.003 0.863 1.00 96.06 83 MET A N 1
ATOM 678 C CA . MET A 1 83 ? 2.478 -8.914 -0.210 1.00 96.06 83 MET A CA 1
ATOM 679 C C . MET A 1 83 ? 3.415 -8.258 -1.235 1.00 96.06 83 MET A C 1
ATOM 681 O O . MET A 1 83 ? 4.158 -8.968 -1.914 1.00 96.06 83 MET A O 1
ATOM 685 N N . PHE A 1 84 ? 3.374 -6.929 -1.368 1.00 94.81 84 PHE A N 1
ATOM 686 C CA . PHE A 1 84 ? 4.176 -6.181 -2.337 1.00 94.81 84 PHE A CA 1
ATOM 687 C C . PHE A 1 84 ? 5.404 -5.497 -1.730 1.00 94.81 84 PHE A C 1
ATOM 689 O O . PHE A 1 84 ? 6.153 -4.858 -2.470 1.00 94.81 84 PHE A O 1
ATOM 696 N N . ASP A 1 85 ? 5.656 -5.659 -0.430 1.00 95.75 85 ASP A N 1
ATOM 697 C CA . ASP A 1 85 ? 6.867 -5.139 0.203 1.00 95.75 85 ASP A CA 1
ATOM 698 C C . ASP A 1 85 ? 8.121 -5.576 -0.548 1.00 95.75 85 ASP A C 1
ATOM 700 O O . ASP A 1 85 ? 8.341 -6.761 -0.812 1.00 95.75 85 ASP A O 1
ATOM 704 N N . GLY A 1 86 ? 8.976 -4.609 -0.874 1.00 96.12 86 GLY A N 1
ATOM 705 C CA . GLY A 1 86 ? 10.249 -4.886 -1.524 1.00 96.12 86 GLY A CA 1
ATOM 706 C C . GLY A 1 86 ? 10.168 -5.080 -3.027 1.00 96.12 86 GLY A C 1
ATOM 707 O O . GLY A 1 86 ? 11.221 -5.071 -3.666 1.00 96.12 86 GLY A O 1
ATOM 708 N N . TYR A 1 87 ? 8.971 -5.199 -3.608 1.00 96.25 87 TYR A N 1
ATOM 709 C CA . TYR A 1 87 ? 8.797 -5.207 -5.054 1.00 96.25 87 TYR A CA 1
ATOM 710 C C . TYR A 1 87 ? 8.797 -3.786 -5.606 1.00 96.25 87 TYR A C 1
ATOM 712 O O . TYR A 1 87 ? 8.069 -2.904 -5.155 1.00 96.25 87 TYR A O 1
ATOM 720 N N . TYR A 1 88 ? 9.595 -3.565 -6.643 1.00 92.50 88 TYR A N 1
ATOM 721 C CA . TYR A 1 88 ? 9.611 -2.307 -7.374 1.00 92.50 88 TYR A CA 1
ATOM 722 C C . TYR A 1 88 ? 9.889 -2.558 -8.848 1.00 92.50 88 TYR A C 1
ATOM 724 O O . TYR A 1 88 ? 10.472 -3.571 -9.240 1.00 92.50 88 TYR A O 1
ATOM 732 N N . ALA A 1 89 ? 9.434 -1.626 -9.677 1.00 92.19 89 ALA A N 1
ATOM 733 C CA . ALA A 1 89 ? 9.584 -1.714 -11.113 1.00 92.19 89 ALA A CA 1
ATOM 734 C C . ALA A 1 89 ? 10.536 -0.628 -11.616 1.00 92.19 89 ALA A C 1
ATOM 736 O O . ALA A 1 89 ? 10.442 0.532 -11.216 1.00 92.19 89 ALA A O 1
ATOM 737 N N . ILE A 1 90 ? 11.445 -1.018 -12.501 1.00 90.50 90 ILE A N 1
ATOM 738 C CA . ILE A 1 90 ? 12.343 -0.124 -13.223 1.00 90.50 90 ILE A CA 1
ATOM 739 C C . ILE A 1 90 ? 11.886 -0.118 -14.676 1.00 90.50 90 ILE A C 1
ATOM 741 O O . ILE A 1 90 ? 11.721 -1.178 -15.285 1.00 90.50 90 ILE A O 1
ATOM 745 N N . LEU A 1 91 ? 11.691 1.079 -15.222 1.00 88.38 91 LEU A N 1
ATOM 746 C CA . LEU A 1 91 ? 11.532 1.296 -16.652 1.00 88.38 91 LEU A CA 1
ATOM 747 C C . LEU A 1 91 ? 12.920 1.641 -17.213 1.00 88.38 91 LEU A C 1
ATOM 749 O O . LEU A 1 91 ? 13.398 2.750 -16.970 1.00 88.38 91 LEU A O 1
ATOM 753 N N . PRO A 1 92 ? 13.618 0.706 -17.876 1.00 76.44 92 PRO A N 1
ATOM 754 C CA . PRO A 1 92 ? 14.879 1.003 -18.531 1.00 76.44 92 PRO A CA 1
ATOM 755 C C . PRO A 1 92 ? 14.590 1.890 -19.748 1.00 76.44 92 PRO A C 1
ATOM 757 O O . PRO A 1 92 ? 13.694 1.580 -20.535 1.00 76.44 92 PRO A O 1
ATOM 760 N N . SER A 1 93 ? 15.339 2.986 -19.859 1.00 71.38 93 SER A N 1
ATOM 761 C CA . SER A 1 93 ? 15.356 3.902 -21.008 1.00 71.38 93 SER A CA 1
ATOM 762 C C . SER A 1 93 ? 15.892 3.245 -22.273 1.00 71.38 93 SER A C 1
ATOM 764 O O . SER A 1 93 ? 16.883 2.489 -22.130 1.00 71.38 93 SER A O 1
#

Organism: NCBI:txid184064

Sequence (93 aa):
MNTVRDENNKPVNLKEKLLVTYSRERAEKDREDRTRLIEKAEKLLKNIGTINGSLKRGGRKYLKETNKMNWELDNDAISKDEMFDGYYAILPS

pLDDT: mean 84.8, std 11.56, range [52.0, 97.62]

Foldseek 3Di:
DDWDADPVRDTDDDDWDKDKDFDPVQLVVLVVQLVVQCVVLVVCQVVLVPCPPDDCDGSNVQWDDPDPRHIDGNVVSSVVSNVCGRIDIDTDD